Protein AF-A0ABD0QJ58-F1 (afdb_monomer_lite)

Radius of gyration: 34.65 Å; chains: 1; bounding box: 78×29×87 Å

Organism: Cirrhinus mrigala (NCBI:txid683832)

pLDDT: mean 75.77, std 16.45, range [42.06, 98.5]

Sequence (67 aa):
MTAVDDISDSTEVVEMDDVPSQFFVEKHSWDGLRDIIHGSRKYSGMIINKAPHDFHPALTRTGSTTL

Structure (mmCIF, N/CA/C/O backbone):
data_AF-A0ABD0QJ58-F1
#
_entry.id   AF-A0ABD0QJ58-F1
#
loop_
_atom_site.group_PDB
_atom_site.id
_atom_site.type_symbol
_atom_site.label_atom_id
_atom_site.label_alt_id
_atom_site.label_comp_id
_atom_site.label_asym_id
_atom_site.label_entity_id
_atom_site.label_seq_id
_atom_site.pdbx_PDB_ins_code
_atom_site.Cartn_x
_atom_site.Cartn_y
_atom_site.Cartn_z
_atom_site.occupancy
_atom_site.B_iso_or_equiv
_atom_site.auth_seq_id
_atom_site.auth_comp_id
_atom_site.auth_asym_id
_atom_site.auth_atom_id
_atom_site.pdbx_PDB_model_num
ATOM 1 N N . MET A 1 1 ? 12.708 21.516 70.818 1.00 42.06 1 MET A N 1
ATOM 2 C CA . MET A 1 1 ? 13.093 20.458 69.864 1.00 42.06 1 MET A CA 1
ATOM 3 C C . MET A 1 1 ? 12.035 20.439 68.783 1.00 42.06 1 MET A C 1
ATOM 5 O O . MET A 1 1 ? 10.875 20.229 69.103 1.00 42.06 1 MET A O 1
ATOM 9 N N . THR A 1 2 ? 12.413 20.792 67.560 1.00 47.97 2 THR A N 1
ATOM 10 C CA . THR A 1 2 ? 11.556 20.756 66.373 1.00 47.97 2 THR A CA 1
ATOM 11 C C .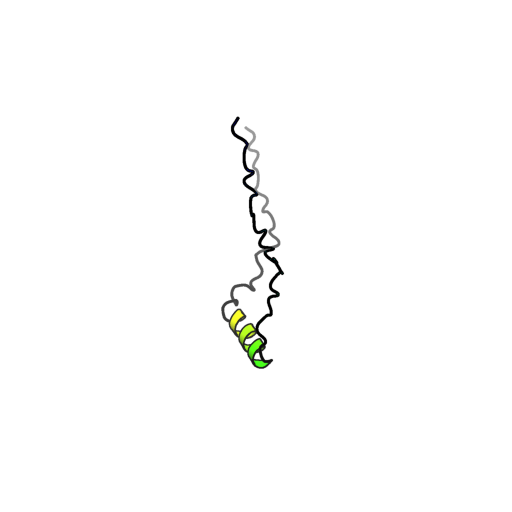 THR A 1 2 ? 11.329 19.295 66.000 1.00 47.97 2 THR A C 1
ATOM 13 O O . THR A 1 2 ? 12.249 18.647 65.501 1.00 47.97 2 THR A O 1
ATOM 16 N N . ALA A 1 3 ? 10.151 18.759 66.313 1.00 53.75 3 ALA A N 1
ATOM 17 C CA . ALA A 1 3 ? 9.724 17.479 65.775 1.00 53.75 3 ALA A CA 1
ATOM 18 C C . ALA A 1 3 ? 9.233 17.745 64.351 1.00 53.75 3 ALA A C 1
ATOM 20 O O . ALA A 1 3 ? 8.281 18.489 64.134 1.00 53.75 3 ALA A O 1
ATOM 21 N N . VAL A 1 4 ? 10.009 17.230 63.408 1.00 61.44 4 VAL A N 1
ATOM 22 C CA . VAL A 1 4 ? 9.653 16.988 62.015 1.00 61.44 4 VAL A CA 1
ATOM 23 C C . VAL A 1 4 ? 8.334 16.218 62.001 1.00 61.44 4 VAL A C 1
ATOM 25 O O . VAL A 1 4 ? 8.329 15.014 62.224 1.00 61.44 4 VAL A O 1
ATOM 28 N N . ASP A 1 5 ? 7.220 16.924 61.807 1.00 56.28 5 ASP A N 1
ATOM 29 C CA . ASP A 1 5 ? 6.014 16.293 61.286 1.00 56.28 5 ASP A CA 1
ATOM 30 C C . ASP A 1 5 ? 6.334 15.943 59.839 1.00 56.28 5 ASP A C 1
ATOM 32 O O . ASP A 1 5 ? 6.471 16.815 58.974 1.00 56.28 5 ASP A O 1
ATOM 36 N N . ASP A 1 6 ? 6.594 14.650 59.660 1.00 54.41 6 ASP A N 1
ATOM 37 C CA . ASP A 1 6 ? 6.788 13.968 58.400 1.00 54.41 6 ASP A CA 1
ATOM 38 C C . ASP A 1 6 ? 5.851 14.558 57.352 1.00 54.41 6 ASP A C 1
ATOM 40 O O . ASP A 1 6 ? 4.622 14.473 57.433 1.00 54.41 6 ASP A O 1
ATOM 44 N N . ILE A 1 7 ? 6.477 15.138 56.335 1.00 55.47 7 ILE A N 1
ATOM 45 C CA . ILE A 1 7 ? 5.917 15.245 55.001 1.00 55.47 7 ILE A CA 1
ATOM 46 C C . ILE A 1 7 ? 5.639 13.796 54.594 1.00 55.47 7 ILE A C 1
ATOM 48 O O . ILE A 1 7 ? 6.478 13.130 53.994 1.00 55.47 7 ILE A O 1
ATOM 52 N N . SER A 1 8 ? 4.478 13.276 55.003 1.00 55.28 8 SER A N 1
ATOM 53 C CA . SER A 1 8 ? 3.893 12.068 54.444 1.00 55.28 8 SER A CA 1
ATOM 54 C C . SER A 1 8 ? 3.431 12.478 53.060 1.00 55.28 8 SER A C 1
ATOM 56 O O . SER A 1 8 ? 2.293 12.892 52.832 1.00 55.28 8 SER A O 1
ATOM 58 N N . ASP A 1 9 ? 4.444 12.507 52.201 1.00 54.12 9 ASP A N 1
ATOM 59 C CA . ASP A 1 9 ? 4.433 12.578 50.763 1.00 54.12 9 ASP A CA 1
ATOM 60 C C . ASP A 1 9 ? 3.276 11.720 50.274 1.00 54.12 9 ASP A C 1
ATOM 62 O O . ASP A 1 9 ? 3.382 10.511 50.087 1.00 54.12 9 ASP A O 1
ATOM 66 N N . SER A 1 10 ? 2.121 12.368 50.145 1.00 56.88 10 SER A N 1
ATOM 67 C CA . SER A 1 10 ? 0.980 11.844 49.421 1.00 56.88 10 SER A CA 1
ATOM 68 C C . SER A 1 10 ? 1.348 11.959 47.949 1.00 56.88 10 SER A C 1
ATOM 70 O O . SER A 1 10 ? 0.747 12.719 47.193 1.00 56.88 10 SER A O 1
ATOM 72 N N . THR A 1 11 ? 2.388 11.226 47.554 1.00 55.78 11 THR A N 1
ATOM 73 C CA . THR A 1 11 ? 2.517 10.724 46.204 1.00 55.78 11 THR A CA 1
ATOM 74 C C . THR A 1 11 ? 1.355 9.764 46.046 1.00 55.78 11 THR A C 1
ATOM 76 O O . THR A 1 11 ? 1.435 8.567 46.309 1.00 55.78 11 THR A O 1
ATOM 79 N N . GLU A 1 12 ? 0.213 10.336 45.671 1.00 50.47 12 GLU A N 1
ATOM 80 C CA . GLU A 1 12 ? -0.752 9.645 44.842 1.00 50.47 12 GLU A CA 1
ATOM 81 C C . GLU A 1 12 ? 0.064 9.045 43.695 1.00 50.47 12 GLU A C 1
ATOM 83 O O . GLU A 1 12 ? 0.423 9.714 42.724 1.00 50.47 12 GLU A O 1
ATOM 88 N N . VAL A 1 13 ? 0.461 7.787 43.868 1.00 59.78 13 VAL A N 1
ATOM 89 C CA . VAL A 1 13 ? 0.868 6.929 42.775 1.00 59.78 13 VAL A CA 1
ATOM 90 C C . VAL A 1 13 ? -0.400 6.807 41.952 1.00 59.78 13 VAL A C 1
ATOM 92 O O . VAL A 1 13 ? -1.239 5.946 42.203 1.00 59.78 13 VAL A O 1
ATOM 95 N N . VAL A 1 14 ? -0.586 7.745 41.022 1.00 62.97 14 VAL A N 1
ATOM 96 C CA . VAL A 1 14 ? -1.461 7.524 39.886 1.00 62.97 14 VAL A CA 1
ATOM 97 C C . VAL A 1 14 ? -0.837 6.309 39.223 1.00 62.97 14 VAL A C 1
ATOM 99 O O . VAL A 1 14 ? 0.199 6.422 38.564 1.00 62.97 14 VAL A O 1
ATOM 102 N N . GLU A 1 15 ? -1.402 5.130 39.486 1.00 61.34 15 GLU A N 1
ATOM 103 C CA . GLU A 1 15 ? -1.225 3.969 38.631 1.00 61.34 15 GLU A CA 1
ATOM 104 C C . GLU A 1 15 ? -1.723 4.424 37.259 1.00 61.34 15 GLU A C 1
ATOM 106 O O . GLU A 1 15 ? -2.902 4.344 36.924 1.00 61.34 15 GLU A O 1
ATOM 111 N N . MET A 1 16 ? -0.824 5.037 36.485 1.00 67.38 16 MET A N 1
ATOM 112 C CA . MET A 1 16 ? -0.985 5.150 35.053 1.00 67.38 16 MET A CA 1
ATOM 113 C C . MET A 1 16 ? -0.913 3.710 34.589 1.00 67.38 16 MET A C 1
ATOM 115 O O . MET A 1 16 ? 0.170 3.168 34.375 1.00 67.38 16 MET A O 1
ATOM 119 N N . ASP A 1 17 ? -2.084 3.085 34.529 1.00 62.59 17 ASP A N 1
ATOM 120 C CA . ASP A 1 17 ? -2.360 1.934 33.698 1.00 62.59 17 ASP A CA 1
ATOM 121 C C . ASP A 1 17 ? -1.888 2.304 32.286 1.00 62.59 17 ASP A C 1
ATOM 123 O O . ASP A 1 17 ? -2.654 2.786 31.449 1.00 62.59 17 ASP A O 1
ATOM 127 N N . ASP A 1 18 ? -0.594 2.117 32.018 1.00 68.88 18 ASP A N 1
ATOM 128 C CA . ASP A 1 18 ? -0.013 2.097 30.681 1.00 68.88 18 ASP A CA 1
ATOM 129 C C . ASP A 1 18 ? -0.455 0.784 30.030 1.00 68.88 18 ASP A C 1
ATOM 131 O O . ASP A 1 18 ? 0.327 -0.108 29.701 1.00 68.88 18 ASP A O 1
ATOM 135 N N . VAL A 1 19 ? -1.775 0.617 29.942 1.00 72.62 19 VAL A N 1
ATOM 136 C CA . VAL A 1 19 ? -2.400 -0.421 29.153 1.00 72.62 19 VAL A CA 1
ATOM 137 C C . VAL A 1 19 ? -2.051 -0.058 27.719 1.00 72.62 19 VAL A C 1
ATOM 139 O O . VAL A 1 19 ? -2.475 1.004 27.248 1.00 72.62 19 VAL A O 1
ATOM 142 N N . PRO A 1 20 ? -1.290 -0.901 26.999 1.00 75.81 20 PRO A N 1
ATOM 143 C CA . PRO A 1 20 ? -0.995 -0.626 25.609 1.00 75.81 20 PRO A CA 1
ATOM 144 C C . PRO A 1 20 ? -2.326 -0.544 24.864 1.00 75.81 20 PRO A C 1
ATOM 146 O O . PRO A 1 20 ? -3.037 -1.539 24.710 1.00 75.81 20 PRO A O 1
ATOM 149 N N . SER A 1 21 ? -2.683 0.667 24.435 1.00 83.25 21 SER A N 1
ATOM 150 C CA . SER A 1 21 ? -3.899 0.902 23.668 1.00 83.25 21 SER A CA 1
ATOM 151 C C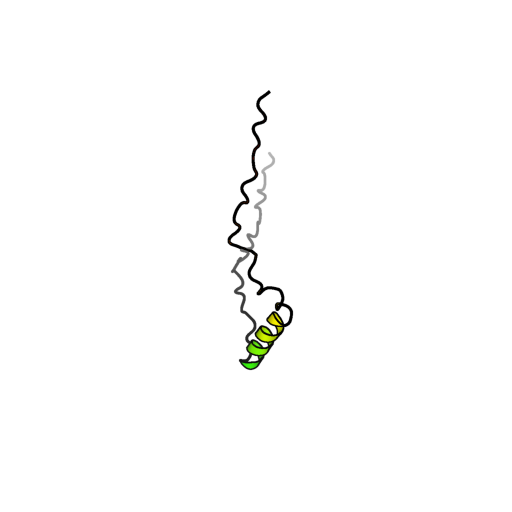 . SER A 1 21 ? -3.789 0.120 22.365 1.00 83.25 21 SER A C 1
ATOM 153 O O . SER A 1 21 ? -2.947 0.408 21.510 1.00 83.25 21 SER A O 1
ATOM 155 N N . GLN A 1 22 ? -4.592 -0.937 22.239 1.00 90.00 22 GLN A N 1
ATOM 156 C CA . GLN A 1 22 ? -4.562 -1.788 21.063 1.00 90.00 22 GLN A CA 1
ATOM 157 C C . GLN A 1 22 ? -5.035 -0.985 19.849 1.00 90.00 22 GLN A C 1
ATOM 159 O O . GLN A 1 22 ? -6.189 -0.563 19.770 1.00 90.00 22 GLN A O 1
ATOM 164 N N . PHE A 1 23 ? -4.150 -0.808 18.870 1.00 91.81 23 PHE A N 1
ATOM 165 C CA . PHE A 1 23 ? -4.516 -0.192 17.604 1.00 91.81 23 PHE A CA 1
ATOM 166 C C . PHE A 1 23 ? -5.226 -1.205 16.700 1.00 91.81 23 PHE A C 1
ATOM 168 O O . PHE A 1 23 ? -4.699 -2.282 16.409 1.00 91.81 23 PHE A O 1
ATOM 175 N N . PHE A 1 24 ? -6.409 -0.836 16.213 1.00 93.75 24 PHE A N 1
ATOM 176 C CA . PHE A 1 24 ? -7.127 -1.582 15.186 1.00 93.75 24 PHE A CA 1
ATOM 177 C C . PHE A 1 24 ? -7.049 -0.826 13.861 1.00 93.75 24 PHE A C 1
ATOM 179 O O . PHE A 1 24 ? -7.344 0.364 13.798 1.00 93.75 24 PHE A O 1
ATOM 186 N N . VAL A 1 25 ? -6.668 -1.531 12.795 1.00 96.06 25 VAL A N 1
ATOM 187 C CA . VAL A 1 25 ? -6.629 -0.964 11.441 1.00 96.06 25 VAL A CA 1
ATOM 188 C C . VAL A 1 25 ? -8.037 -0.684 10.915 1.00 96.06 25 VAL A C 1
ATOM 190 O O . VAL A 1 25 ? -9.004 -1.357 11.286 1.00 96.06 25 VAL A O 1
ATOM 193 N N . GLU A 1 26 ? -8.143 0.279 10.003 1.00 97.62 26 GLU A N 1
ATOM 194 C CA . GLU A 1 26 ? -9.390 0.556 9.298 1.00 97.62 26 GLU A CA 1
ATOM 195 C C . GLU A 1 26 ? -9.820 -0.663 8.463 1.00 97.62 26 GLU A C 1
ATOM 197 O O . GLU A 1 26 ? -9.031 -1.255 7.722 1.00 97.62 26 GLU A O 1
ATOM 202 N N . LYS A 1 27 ? -11.085 -1.075 8.607 1.00 97.88 27 LYS A N 1
ATOM 203 C CA . LYS A 1 27 ? -11.657 -2.175 7.824 1.00 97.88 27 LYS A CA 1
ATOM 204 C C . LYS A 1 27 ? -12.247 -1.620 6.534 1.00 97.88 27 LYS A C 1
ATOM 206 O O . LYS A 1 27 ? -13.195 -0.844 6.575 1.00 97.88 27 LYS A O 1
ATOM 211 N N . HIS A 1 28 ? -11.743 -2.088 5.399 1.00 98.06 28 HIS A N 1
ATOM 212 C CA . HIS A 1 28 ? -12.249 -1.717 4.079 1.00 98.06 28 HIS A CA 1
ATOM 213 C C . HIS A 1 28 ? -13.041 -2.863 3.437 1.00 98.06 28 HIS A C 1
ATOM 215 O O . HIS A 1 28 ? -12.846 -4.037 3.763 1.00 98.06 28 HIS A O 1
ATOM 221 N N . SER A 1 29 ? -13.927 -2.528 2.494 1.00 98.50 29 SER A N 1
ATOM 222 C CA . SER A 1 29 ? -14.546 -3.520 1.613 1.00 98.50 29 SER A CA 1
ATOM 223 C C . SER A 1 29 ? -13.505 -4.122 0.665 1.00 98.50 29 SER A C 1
ATOM 225 O O . SER A 1 29 ? -12.403 -3.596 0.495 1.00 98.50 29 SER A O 1
ATOM 227 N N . TRP A 1 30 ? -13.867 -5.220 0.005 1.00 97.94 30 TRP A N 1
ATOM 228 C CA . TRP A 1 30 ? -12.998 -5.845 -0.988 1.00 97.94 30 TRP A CA 1
ATOM 229 C C . TRP A 1 30 ? -12.615 -4.890 -2.128 1.00 97.94 30 TRP A C 1
ATOM 231 O O . TRP A 1 30 ? -11.439 -4.796 -2.479 1.00 97.94 30 TRP A O 1
ATOM 241 N N . ASP A 1 31 ? -13.581 -4.138 -2.659 1.00 97.94 31 ASP A N 1
ATOM 242 C CA . ASP A 1 31 ? -13.315 -3.143 -3.700 1.00 97.94 31 ASP A CA 1
ATOM 243 C C . ASP A 1 31 ? -12.483 -1.969 -3.160 1.00 97.94 31 ASP A C 1
ATOM 245 O O . ASP A 1 31 ? -11.531 -1.548 -3.812 1.00 97.94 31 ASP A O 1
ATOM 249 N N . GLY A 1 32 ? -12.721 -1.532 -1.916 1.00 97.75 32 GLY A N 1
ATOM 250 C CA . GLY A 1 32 ? -11.909 -0.495 -1.272 1.00 97.75 32 GLY A CA 1
ATOM 251 C C . GLY A 1 32 ? -10.435 -0.890 -1.117 1.00 97.75 32 GLY A C 1
ATOM 252 O O . GLY A 1 32 ? -9.544 -0.084 -1.382 1.00 97.75 32 GLY A O 1
ATOM 253 N N . LEU A 1 33 ? -10.144 -2.149 -0.766 1.00 97.12 33 LEU A N 1
ATOM 254 C CA . LEU A 1 33 ? -8.763 -2.651 -0.718 1.00 97.12 33 LEU A CA 1
ATOM 255 C C . LEU A 1 33 ? -8.102 -2.657 -2.100 1.00 97.12 33 LEU A C 1
ATOM 257 O O . LEU A 1 33 ? -6.914 -2.339 -2.215 1.00 97.12 33 LEU A O 1
ATOM 261 N N . ARG A 1 34 ? -8.850 -3.005 -3.154 1.00 95.88 34 ARG A N 1
ATOM 262 C CA . ARG A 1 34 ? -8.335 -2.963 -4.531 1.00 95.88 34 ARG A CA 1
ATOM 263 C C . ARG A 1 34 ? -7.977 -1.543 -4.942 1.00 95.88 34 ARG A C 1
ATOM 265 O O . ARG A 1 34 ? -6.900 -1.353 -5.508 1.00 95.88 34 ARG A O 1
ATOM 272 N N . ASP A 1 35 ? -8.818 -0.570 -4.614 1.00 95.31 35 ASP A N 1
ATOM 273 C CA . ASP A 1 35 ? -8.573 0.839 -4.922 1.00 95.31 35 ASP A CA 1
ATOM 274 C C . ASP A 1 35 ? -7.331 1.368 -4.197 1.00 95.31 35 ASP A C 1
ATOM 276 O O . ASP A 1 35 ? -6.485 2.017 -4.817 1.00 95.31 35 ASP A O 1
ATOM 280 N N . ILE A 1 36 ? -7.151 1.014 -2.919 1.00 94.88 36 ILE A N 1
ATOM 281 C CA . ILE A 1 36 ? -5.957 1.373 -2.135 1.00 94.88 36 ILE A CA 1
ATOM 282 C C . ILE A 1 36 ? -4.689 0.778 -2.768 1.00 94.88 36 ILE A C 1
ATOM 284 O O . ILE A 1 36 ? -3.703 1.487 -2.999 1.00 94.88 36 ILE A O 1
ATOM 288 N N . ILE A 1 37 ? -4.703 -0.516 -3.099 1.00 92.31 37 ILE A N 1
ATOM 289 C CA . ILE A 1 37 ? -3.552 -1.191 -3.716 1.00 92.31 37 ILE A CA 1
ATOM 290 C C . ILE A 1 37 ? -3.255 -0.596 -5.096 1.00 92.31 37 ILE A C 1
ATOM 292 O O . ILE A 1 37 ? -2.091 -0.350 -5.420 1.00 92.31 37 ILE A O 1
ATOM 296 N N . HIS A 1 38 ? -4.284 -0.332 -5.899 1.00 90.94 38 HIS A N 1
ATOM 297 C CA . HIS A 1 38 ? -4.125 0.254 -7.225 1.00 90.94 38 HIS A CA 1
ATOM 298 C C . HIS A 1 38 ? -3.568 1.683 -7.146 1.00 90.94 38 HIS A C 1
ATOM 300 O O . HIS A 1 38 ? -2.595 2.010 -7.831 1.00 90.94 38 HIS A O 1
ATOM 306 N N . GLY A 1 39 ? -4.116 2.511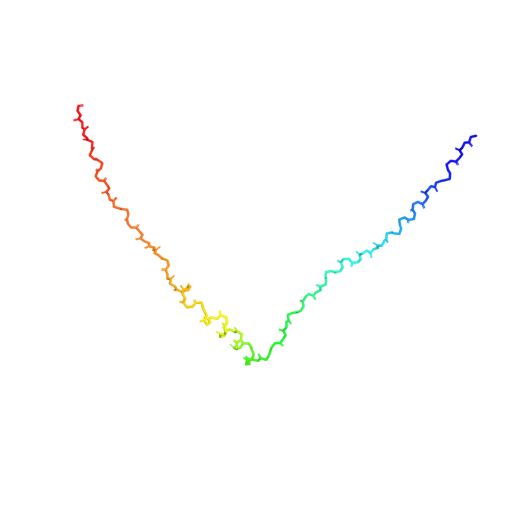 -6.253 1.00 89.94 39 GLY A N 1
ATOM 307 C CA . GLY A 1 39 ? -3.663 3.878 -6.006 1.00 89.94 39 GLY A CA 1
ATOM 308 C C . GLY A 1 39 ? -2.212 3.951 -5.526 1.00 89.94 39 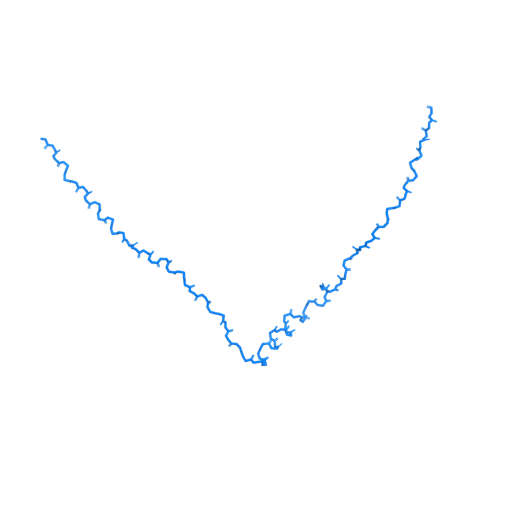GLY A C 1
ATOM 309 O O . GLY A 1 39 ? -1.442 4.751 -6.057 1.00 89.94 39 GLY A O 1
ATOM 310 N N . SER A 1 40 ? -1.803 3.072 -4.600 1.00 88.19 40 SER A N 1
ATOM 311 C CA . SER A 1 40 ? -0.430 3.052 -4.058 1.00 88.19 40 SER A CA 1
ATOM 312 C C . SER A 1 40 ? 0.648 2.794 -5.120 1.00 88.19 40 SER A C 1
ATOM 314 O O . SER A 1 40 ? 1.773 3.279 -5.006 1.00 88.19 40 SER A O 1
ATOM 316 N N . ARG A 1 41 ? 0.300 2.069 -6.190 1.00 85.62 41 ARG A N 1
ATOM 317 C CA . ARG A 1 41 ? 1.218 1.702 -7.280 1.00 85.62 41 ARG A CA 1
ATOM 318 C C . ARG A 1 41 ? 1.189 2.669 -8.457 1.00 85.62 41 ARG A C 1
ATOM 320 O O . ARG A 1 41 ? 2.085 2.622 -9.298 1.00 85.62 41 ARG A O 1
ATOM 327 N N . LYS A 1 42 ? 0.201 3.569 -8.520 1.00 79.88 42 LYS A N 1
ATOM 328 C CA . LYS A 1 42 ? -0.010 4.494 -9.648 1.00 79.88 42 LYS A CA 1
ATOM 329 C C . LYS A 1 42 ? 1.215 5.365 -9.959 1.00 79.88 42 LYS A C 1
ATOM 331 O O . LYS A 1 42 ? 1.430 5.719 -11.112 1.00 79.88 42 LYS A O 1
ATOM 336 N N . TYR A 1 43 ? 2.040 5.656 -8.953 1.00 71.38 43 TYR A N 1
ATOM 337 C CA . TYR A 1 43 ? 3.261 6.456 -9.095 1.00 71.38 43 TYR A CA 1
ATOM 338 C C . TYR A 1 43 ? 4.555 5.655 -8.865 1.00 71.38 43 TYR A C 1
ATOM 340 O O . TYR A 1 43 ? 5.646 6.205 -8.978 1.00 71.38 43 TYR A O 1
ATOM 348 N N . SER A 1 44 ? 4.466 4.347 -8.584 1.00 63.19 44 SER A N 1
ATOM 349 C CA . SER A 1 44 ? 5.629 3.499 -8.278 1.00 63.19 44 SER A CA 1
ATOM 350 C C . SER A 1 44 ? 6.239 2.817 -9.509 1.00 63.19 44 SER A C 1
ATOM 352 O O . SER A 1 44 ? 7.145 1.997 -9.361 1.00 63.19 44 SER A O 1
ATOM 354 N N . GLY A 1 45 ? 5.763 3.120 -10.724 1.00 61.00 45 GLY A N 1
ATOM 355 C CA . GLY A 1 45 ? 6.220 2.485 -11.971 1.00 61.00 45 GLY A CA 1
ATOM 356 C C . GLY A 1 45 ? 7.726 2.626 -12.238 1.00 61.00 45 GLY A C 1
ATOM 357 O O . GLY A 1 45 ? 8.306 1.801 -12.934 1.00 61.00 45 GLY A O 1
ATOM 358 N N . MET A 1 46 ? 8.381 3.616 -11.623 1.00 59.00 46 MET A N 1
ATOM 359 C CA . MET A 1 46 ? 9.832 3.826 -11.704 1.00 59.00 46 MET A CA 1
ATOM 360 C C . MET A 1 46 ? 10.648 2.884 -10.788 1.00 59.00 46 MET A C 1
ATOM 362 O O . MET A 1 46 ? 11.843 2.702 -11.018 1.00 59.00 46 MET A O 1
ATOM 366 N N . ILE A 1 47 ? 10.022 2.254 -9.782 1.00 61.75 47 ILE A N 1
ATOM 367 C CA . ILE A 1 47 ? 10.687 1.502 -8.691 1.00 61.75 47 ILE A CA 1
ATOM 368 C C . ILE A 1 47 ? 10.954 0.025 -9.062 1.00 61.75 47 ILE A C 1
ATOM 370 O O . ILE A 1 47 ? 11.654 -0.686 -8.351 1.00 61.75 47 ILE A O 1
ATOM 374 N N . ILE A 1 48 ? 10.443 -0.453 -10.200 1.00 64.94 48 ILE A N 1
ATOM 375 C CA . ILE A 1 48 ? 10.557 -1.866 -10.622 1.00 64.94 48 ILE A CA 1
ATOM 376 C C . ILE A 1 48 ? 11.755 -2.132 -11.547 1.00 64.94 48 ILE A C 1
ATOM 378 O O . ILE A 1 48 ? 11.915 -3.236 -12.066 1.00 64.94 48 ILE A O 1
ATOM 382 N N . ASN A 1 49 ? 12.601 -1.129 -11.777 1.00 75.81 49 ASN A N 1
ATOM 383 C CA . ASN A 1 49 ? 13.804 -1.311 -12.577 1.00 75.81 49 ASN A CA 1
ATOM 384 C C . ASN A 1 49 ? 14.855 -2.066 -11.756 1.00 75.81 49 ASN A C 1
ATOM 386 O O . ASN A 1 49 ? 15.223 -1.639 -10.661 1.00 75.81 49 ASN A O 1
ATOM 390 N N . LYS A 1 50 ? 15.354 -3.190 -12.285 1.00 84.31 50 LYS A N 1
ATOM 391 C CA . LYS A 1 50 ? 16.468 -3.912 -11.662 1.00 84.31 50 LYS A CA 1
ATOM 392 C C . LYS A 1 50 ? 17.697 -3.000 -11.673 1.00 84.31 50 LYS A C 1
ATOM 394 O O . LYS A 1 50 ? 18.091 -2.511 -12.730 1.00 84.31 50 LYS A O 1
ATOM 399 N N . ALA A 1 51 ? 18.299 -2.778 -10.507 1.00 88.19 51 ALA A N 1
ATOM 400 C CA . ALA A 1 51 ? 19.551 -2.037 -10.418 1.00 88.19 51 ALA A CA 1
ATOM 401 C C . ALA A 1 51 ? 20.645 -2.755 -11.229 1.00 88.19 51 ALA A C 1
ATOM 403 O O . ALA A 1 51 ? 20.621 -3.989 -11.309 1.00 88.19 51 ALA A O 1
ATOM 404 N N . PRO A 1 52 ? 21.603 -2.031 -11.826 1.00 90.88 52 PRO A N 1
ATOM 405 C CA . PRO A 1 52 ? 22.761 -2.652 -12.457 1.00 90.88 52 PRO A CA 1
ATOM 406 C C . PRO A 1 52 ? 23.456 -3.644 -11.509 1.00 90.88 52 PRO A C 1
ATOM 408 O O . PRO A 1 52 ? 23.666 -3.353 -10.334 1.00 90.88 52 PRO A O 1
ATOM 411 N N . HIS A 1 53 ? 23.775 -4.826 -12.023 1.00 91.56 53 HIS A N 1
ATOM 412 C CA . HIS A 1 53 ? 24.400 -5.948 -11.314 1.00 91.56 53 HIS A CA 1
ATOM 413 C C . HIS A 1 53 ? 25.360 -6.654 -12.285 1.00 91.56 53 HIS A C 1
ATOM 415 O O . HIS A 1 53 ? 25.334 -6.369 -13.482 1.00 91.56 53 HIS A O 1
ATOM 421 N N . ASP A 1 54 ? 26.215 -7.540 -11.771 1.00 91.56 54 ASP A N 1
ATOM 422 C CA . ASP A 1 54 ? 27.219 -8.291 -12.544 1.00 91.56 54 ASP A CA 1
ATOM 423 C C . ASP A 1 54 ? 28.246 -7.403 -13.270 1.00 91.56 54 ASP A C 1
ATOM 425 O O . ASP A 1 54 ? 28.551 -7.561 -14.454 1.00 91.56 54 ASP A O 1
ATOM 429 N N . PHE A 1 55 ? 28.813 -6.447 -12.532 1.00 89.56 55 PHE A N 1
ATOM 430 C CA . PHE A 1 55 ? 29.927 -5.646 -13.028 1.00 89.56 55 PHE A CA 1
ATOM 431 C C . PHE A 1 55 ? 31.183 -6.509 -13.188 1.00 89.56 55 PHE A C 1
ATOM 433 O O . PHE A 1 55 ? 31.670 -7.097 -12.224 1.00 89.56 55 PHE A O 1
ATOM 440 N N . HIS A 1 56 ? 31.757 -6.518 -14.390 1.00 89.44 56 HIS A N 1
ATOM 441 C CA . HIS A 1 56 ? 33.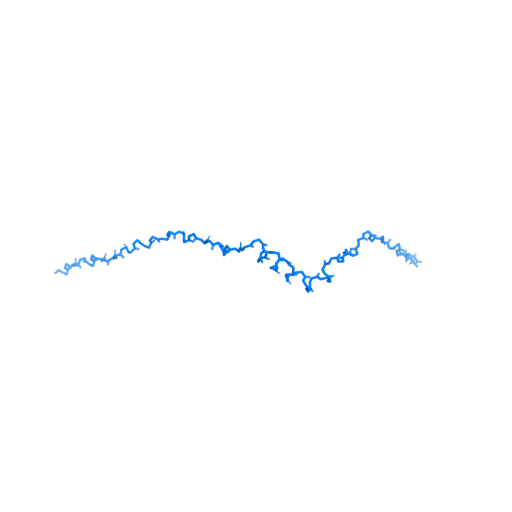086 -7.072 -14.627 1.00 89.44 56 HIS A CA 1
ATOM 442 C C . HIS A 1 56 ? 34.137 -5.962 -14.489 1.00 89.44 56 HIS A C 1
ATOM 444 O O . HIS A 1 56 ? 34.059 -4.967 -15.218 1.00 89.44 56 HIS A O 1
ATOM 450 N N . PRO A 1 57 ? 35.126 -6.095 -13.586 1.00 83.69 57 PRO A N 1
ATOM 451 C CA . PRO A 1 57 ? 36.217 -5.136 -13.491 1.00 83.69 57 PRO A CA 1
ATOM 452 C C . PRO A 1 57 ? 37.048 -5.153 -14.776 1.00 83.69 57 PRO A C 1
ATOM 454 O O . PRO A 1 57 ? 37.535 -6.202 -15.198 1.00 83.69 57 PRO A O 1
ATOM 457 N N . ALA A 1 58 ? 37.242 -3.990 -15.394 1.00 83.88 58 ALA A N 1
ATOM 458 C CA . ALA A 1 58 ? 38.209 -3.861 -16.474 1.00 83.88 58 A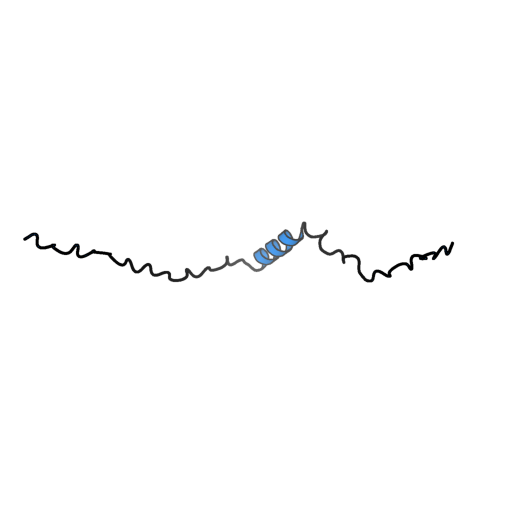LA A CA 1
ATOM 459 C C . ALA A 1 58 ? 39.628 -3.984 -15.895 1.00 83.88 58 ALA A C 1
ATOM 461 O O . ALA A 1 58 ? 39.973 -3.281 -14.945 1.00 83.88 58 ALA A O 1
ATOM 462 N N . LEU A 1 59 ? 40.462 -4.854 -16.476 1.00 80.31 59 LEU A N 1
ATOM 463 C CA . LEU A 1 59 ? 41.892 -4.889 -16.171 1.00 80.31 59 LEU A CA 1
ATOM 464 C C . LEU A 1 59 ? 42.510 -3.559 -16.610 1.00 80.31 59 LEU A C 1
ATOM 466 O O . LEU A 1 59 ? 42.681 -3.300 -17.803 1.00 80.31 59 LEU A O 1
ATOM 470 N N . THR A 1 60 ? 42.847 -2.702 -15.650 1.00 75.94 60 THR A N 1
ATOM 471 C CA . THR A 1 60 ? 43.683 -1.537 -15.923 1.00 75.94 60 THR A CA 1
ATOM 472 C C . THR A 1 60 ? 45.110 -2.036 -16.117 1.00 75.94 60 THR A C 1
ATOM 474 O O . THR A 1 60 ? 45.675 -2.723 -15.268 1.00 75.94 60 THR A O 1
ATOM 477 N N . ARG A 1 61 ? 45.705 -1.744 -17.279 1.00 73.19 61 ARG A N 1
ATOM 478 C CA . ARG A 1 61 ? 47.105 -2.080 -17.546 1.00 73.19 61 ARG A CA 1
ATOM 479 C C . ARG A 1 61 ? 47.968 -1.230 -16.616 1.00 73.19 61 ARG A C 1
ATOM 481 O O . ARG A 1 61 ? 48.291 -0.093 -16.950 1.00 73.19 61 ARG A O 1
ATOM 488 N N . THR A 1 62 ? 48.341 -1.762 -15.454 1.00 68.50 62 THR A N 1
ATOM 489 C CA . THR A 1 62 ? 49.387 -1.167 -14.622 1.00 68.50 62 THR A CA 1
ATOM 490 C C . THR A 1 62 ? 50.701 -1.345 -15.372 1.00 68.50 62 THR A C 1
ATOM 492 O O . THR A 1 62 ? 51.366 -2.375 -15.274 1.00 68.50 62 THR A O 1
ATOM 495 N N . GLY A 1 63 ? 51.033 -0.371 -16.217 1.00 66.75 63 GLY A N 1
ATOM 496 C CA . GLY A 1 63 ? 52.358 -0.271 -16.800 1.00 66.75 63 GLY A CA 1
ATOM 497 C C . GLY A 1 63 ? 53.352 -0.034 -15.673 1.00 66.75 63 GLY A C 1
ATOM 498 O O . GLY A 1 63 ? 53.434 1.072 -15.150 1.00 66.75 63 GLY A O 1
ATOM 499 N N . SER A 1 64 ? 54.086 -1.075 -15.285 1.00 63.53 64 SER A N 1
ATOM 500 C CA . SER A 1 64 ? 55.353 -0.902 -14.585 1.00 63.53 64 SER A CA 1
ATOM 501 C C . SER A 1 64 ? 56.327 -0.320 -15.606 1.00 63.53 64 SER A C 1
ATOM 503 O O . SER A 1 64 ? 56.915 -1.043 -16.406 1.00 63.53 64 SER A O 1
ATOM 505 N N . THR A 1 65 ? 56.417 1.006 -15.661 1.00 61.28 65 THR A N 1
ATOM 506 C CA . THR A 1 65 ? 57.555 1.666 -16.299 1.00 61.28 65 THR A CA 1
ATOM 507 C C . THR A 1 65 ? 58.716 1.531 -15.326 1.00 61.28 65 THR A C 1
ATOM 509 O O . THR A 1 65 ? 58.806 2.278 -14.356 1.00 61.28 65 THR A O 1
ATOM 512 N N . THR A 1 66 ? 59.559 0.525 -15.539 1.00 54.81 66 THR A N 1
ATOM 513 C CA . THR A 1 66 ? 60.871 0.446 -14.894 1.00 54.81 66 THR A CA 1
ATOM 514 C C . THR A 1 66 ? 61.785 1.463 -15.584 1.00 54.81 66 THR A C 1
ATOM 516 O O . THR A 1 66 ? 61.971 1.381 -16.799 1.00 54.81 66 THR A O 1
ATOM 519 N N . LEU A 1 67 ? 62.292 2.436 -14.823 1.00 56.41 67 LEU A N 1
ATOM 520 C CA . LEU A 1 67 ? 63.479 3.230 -15.160 1.00 56.41 67 LEU A CA 1
ATOM 521 C C . LEU A 1 67 ? 64.638 2.739 -14.295 1.00 56.41 67 LEU A C 1
ATOM 523 O O . LEU A 1 67 ? 64.370 2.441 -13.108 1.00 56.41 67 LEU A O 1
#

InterPro domains:
  IPR045785 Dipeptidyl peptidase 8 /9 ,N-terminal [PF19520] (9-56)

Foldseek 3Di:
DDDPPDPPPPPPPPPPPVPPDDDDDDDDDPVRVVCVVCVVCPPCPVVPDDDDDDDDDDPDPPPPPDD

Secondary structure (DSSP, 8-state):
------------------------PPP--HHHHHHHHHHHHTT-TTTTSPPP--PPPP---------